Protein AF-A0A1G8PS18-F1 (afdb_monomer)

Sequence (98 aa):
MTESGANTNLVKKRLHAVSAGLAVLENAWEQKPHSYTPEDLAEASKVLQGLIPSVENSYAKSKAGSPQRTLLERRLVALHQAVQAIEDSSATQAADSD

Solvent-accessible surface area (backbone atoms only — not comparable to full-atom values): 5638 Å² total; per-residue (Å²): 135,81,83,79,77,73,85,53,63,67,59,54,52,52,49,50,20,51,53,50,29,49,40,42,47,43,23,74,76,68,69,42,87,69,89,76,48,74,66,55,46,54,53,19,38,55,52,51,59,68,45,47,65,60,48,49,56,52,36,73,73,37,57,86,94,34,72,66,30,56,52,40,51,52,49,49,53,51,49,53,51,26,39,50,44,45,53,52,57,56,58,55,62,67,66,78,75,118

Radius of gyration: 16.33 Å; Cα contacts (8 Å, |Δi|>4): 73; chains: 1; bounding box: 58×33×37 Å

pLDDT: mean 89.97, std 15.36, range [36.0, 98.31]

Organism: NCBI:txid1174501

Nearest PDB structures (foldseek):
  8qup-assembly1_A  TM=5.896E-01  e=1.227E+00  synthetic construct
  5wd9-assembly1_A  TM=4.933E-01  e=4.355E-01  Legionella pneumophila subsp. pneumophila ATCC 43290
  1o3x-assembly1_A  TM=5.815E-01  e=1.162E+00  Homo sapiens
  1yd8-assembly2_G  TM=6.595E-01  e=6.292E+00  Homo sapiens
  1yo7-assembly2_B  TM=3.495E-01  e=4.297E+00  Escherichia coli

Structure (mmCIF, N/CA/C/O backbone):
data_AF-A0A1G8PS18-F1
#
_entry.id   AF-A0A1G8PS18-F1
#
loop_
_atom_site.group_PDB
_atom_site.id
_atom_site.type_symbol
_atom_site.label_atom_id
_atom_site.label_alt_id
_atom_site.label_comp_id
_atom_site.label_asym_id
_atom_site.label_entity_id
_atom_site.label_seq_id
_atom_site.pdbx_PDB_ins_code
_atom_site.Cartn_x
_atom_site.Cartn_y
_atom_site.Cartn_z
_atom_site.occupancy
_atom_site.B_iso_or_equiv
_atom_site.auth_seq_id
_atom_site.auth_comp_id
_atom_site.auth_asym_id
_atom_site.auth_atom_id
_atom_site.pdbx_PDB_model_num
ATOM 1 N N . MET A 1 1 ? 28.647 19.034 18.635 1.00 36.00 1 MET A N 1
ATOM 2 C CA . MET A 1 1 ? 27.921 18.105 17.745 1.00 36.00 1 MET A CA 1
ATOM 3 C C . MET A 1 1 ? 26.442 18.328 17.980 1.00 36.00 1 MET A C 1
ATOM 5 O O . MET A 1 1 ? 25.973 18.027 19.064 1.00 36.00 1 MET A O 1
ATOM 9 N N . THR A 1 2 ? 25.739 18.956 17.043 1.00 46.56 2 THR A N 1
ATOM 10 C CA . THR A 1 2 ? 24.280 19.083 17.096 1.00 46.56 2 THR A CA 1
ATOM 11 C C . THR A 1 2 ? 23.689 17.854 16.419 1.00 46.56 2 THR A C 1
ATOM 13 O O . THR A 1 2 ? 23.959 17.597 15.247 1.00 46.56 2 THR A O 1
ATOM 16 N N . GLU A 1 3 ? 22.940 17.050 17.170 1.00 54.78 3 GLU A N 1
ATOM 17 C CA . GLU A 1 3 ? 22.158 15.949 16.615 1.00 54.78 3 GLU A CA 1
ATOM 18 C C . GLU A 1 3 ? 21.153 16.534 15.621 1.00 54.78 3 GLU A C 1
ATOM 20 O O . GLU A 1 3 ? 20.179 17.186 15.995 1.00 54.78 3 GLU A O 1
ATOM 25 N N . SER A 1 4 ? 21.410 16.356 14.327 1.00 57.66 4 SER A N 1
ATOM 26 C CA . SER A 1 4 ? 20.425 16.670 13.300 1.00 57.66 4 SER A CA 1
ATOM 27 C C . SER A 1 4 ? 19.345 15.593 13.385 1.00 57.66 4 SER A C 1
ATOM 29 O O . SER A 1 4 ? 19.461 14.529 12.781 1.00 57.66 4 SER A O 1
ATOM 31 N N . GLY A 1 5 ? 18.336 15.816 14.229 1.00 60.03 5 GLY A N 1
ATOM 32 C CA . GLY A 1 5 ? 17.174 14.942 14.338 1.00 60.03 5 GLY A CA 1
ATOM 33 C C . GLY A 1 5 ? 16.435 14.925 13.004 1.00 60.03 5 GLY A C 1
ATOM 34 O O . GLY A 1 5 ? 15.633 15.813 12.724 1.00 60.03 5 GLY A O 1
ATOM 35 N N . ALA A 1 6 ? 16.743 13.951 12.145 1.00 66.75 6 ALA A N 1
ATOM 36 C CA . ALA A 1 6 ? 16.108 13.825 10.842 1.00 66.75 6 ALA A CA 1
ATOM 37 C C . ALA A 1 6 ? 14.581 13.744 11.016 1.00 66.75 6 ALA A C 1
ATOM 39 O O . ALA A 1 6 ? 14.072 12.950 11.810 1.00 66.75 6 ALA A O 1
ATOM 40 N N . ASN A 1 7 ? 13.837 14.566 10.275 1.00 81.81 7 ASN A N 1
ATOM 41 C CA . ASN A 1 7 ? 12.378 14.568 10.321 1.00 81.81 7 ASN A CA 1
ATOM 42 C C . ASN A 1 7 ? 11.836 13.241 9.755 1.00 81.81 7 ASN A C 1
ATOM 44 O O . ASN A 1 7 ? 11.754 13.047 8.543 1.00 81.81 7 ASN A O 1
ATOM 48 N N . THR A 1 8 ? 11.466 12.318 10.645 1.00 90.44 8 THR A N 1
ATOM 49 C CA . THR A 1 8 ? 10.946 10.984 10.295 1.00 90.44 8 THR A CA 1
ATOM 50 C C . THR A 1 8 ? 9.432 10.955 10.083 1.00 90.44 8 THR A C 1
ATOM 52 O O . THR A 1 8 ? 8.879 9.889 9.808 1.00 90.44 8 THR A O 1
ATOM 55 N N . ASN A 1 9 ? 8.739 12.097 10.171 1.00 91.56 9 ASN A N 1
ATOM 56 C CA . ASN A 1 9 ? 7.274 12.141 10.131 1.00 91.56 9 ASN A CA 1
ATOM 57 C C . ASN A 1 9 ? 6.710 11.550 8.837 1.00 91.56 9 ASN A C 1
ATOM 59 O O . ASN A 1 9 ? 5.742 10.796 8.881 1.00 91.56 9 ASN A O 1
ATOM 63 N N . LEU A 1 10 ? 7.347 11.816 7.692 1.00 90.75 10 LEU A N 1
ATOM 64 C CA . LEU A 1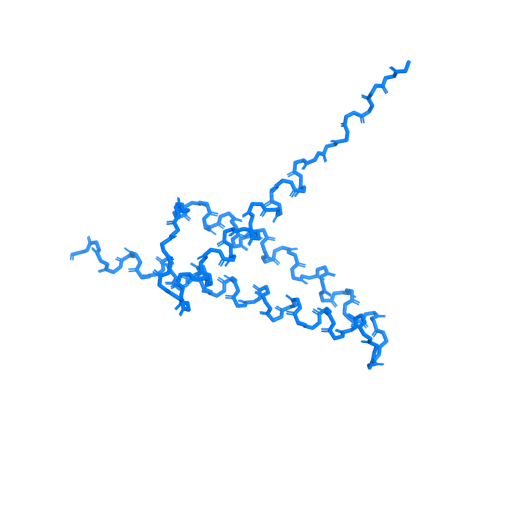 10 ? 6.914 11.248 6.414 1.00 90.75 10 LEU A CA 1
ATOM 65 C C . LEU A 1 10 ? 7.020 9.716 6.396 1.00 90.75 10 LEU A C 1
ATOM 67 O O . LEU A 1 10 ? 6.127 9.040 5.890 1.00 90.75 10 LEU A O 1
ATOM 71 N N . VAL A 1 11 ? 8.099 9.165 6.959 1.00 93.81 11 VAL A N 1
ATOM 72 C CA . VAL A 1 11 ? 8.301 7.712 7.041 1.00 93.81 11 VAL A CA 1
ATOM 73 C C . VAL A 1 11 ? 7.261 7.089 7.967 1.00 93.81 11 VAL A C 1
ATOM 75 O O . VAL A 1 11 ? 6.649 6.095 7.592 1.00 93.81 11 VAL A O 1
ATOM 78 N N . LYS A 1 12 ? 6.994 7.708 9.125 1.00 95.31 12 LYS A N 1
ATOM 79 C CA . LYS A 1 12 ? 5.959 7.254 10.067 1.00 95.31 12 LYS A CA 1
ATOM 80 C C . LYS A 1 12 ? 4.567 7.246 9.429 1.00 95.31 12 LYS A C 1
ATOM 82 O O . LYS A 1 12 ? 3.869 6.245 9.542 1.00 95.31 12 LYS A O 1
ATOM 87 N N . LYS A 1 13 ? 4.200 8.306 8.698 1.00 94.88 13 LYS A N 1
ATOM 88 C CA . LYS A 1 13 ? 2.920 8.380 7.970 1.00 94.88 13 LYS A CA 1
ATOM 89 C C . LYS A 1 13 ? 2.783 7.279 6.921 1.00 94.88 13 LYS A C 1
ATOM 91 O O . LYS A 1 13 ? 1.759 6.612 6.854 1.00 94.88 13 LYS A O 1
ATOM 96 N N . ARG A 1 14 ? 3.831 7.054 6.122 1.00 96.12 14 ARG A N 1
ATOM 97 C CA . ARG A 1 14 ? 3.833 5.998 5.097 1.00 96.12 14 ARG A CA 1
ATOM 98 C C . ARG A 1 14 ? 3.777 4.602 5.705 1.00 96.12 14 ARG A C 1
ATOM 100 O O . ARG A 1 14 ? 3.068 3.757 5.176 1.00 96.12 14 ARG A O 1
ATOM 107 N N . LEU A 1 15 ? 4.495 4.368 6.804 1.00 97.00 15 LEU A N 1
ATOM 108 C CA . LEU A 1 15 ? 4.437 3.102 7.530 1.00 97.00 15 LEU A CA 1
ATOM 109 C C . LEU A 1 15 ? 3.021 2.839 8.043 1.00 97.00 15 LEU A C 1
ATOM 111 O O . LEU A 1 15 ? 2.485 1.771 7.786 1.00 97.00 15 LEU A O 1
ATOM 115 N N . HIS A 1 16 ? 2.407 3.825 8.700 1.00 97.31 16 HIS A N 1
ATOM 116 C CA . HIS A 1 16 ? 1.040 3.702 9.198 1.00 97.31 16 HIS A CA 1
ATOM 117 C C . HIS A 1 16 ? 0.050 3.373 8.071 1.00 97.31 16 HIS A C 1
ATOM 119 O O . HIS A 1 16 ? -0.710 2.418 8.193 1.00 97.31 16 HIS A O 1
ATOM 125 N N . ALA A 1 17 ? 0.124 4.093 6.948 1.00 97.94 17 ALA A N 1
ATOM 126 C CA . ALA A 1 17 ? -0.743 3.862 5.796 1.00 97.94 17 ALA A CA 1
ATOM 127 C C . ALA A 1 17 ? -0.580 2.458 5.186 1.00 97.94 17 ALA A C 1
ATOM 129 O O . ALA A 1 17 ? -1.567 1.807 4.854 1.00 97.94 17 ALA A O 1
ATOM 130 N N . VAL A 1 18 ? 0.659 1.966 5.066 1.00 97.31 18 VAL A N 1
ATOM 131 C CA . VAL A 1 18 ? 0.929 0.608 4.565 1.00 97.31 18 VAL A CA 1
ATOM 132 C C . VAL A 1 18 ? 0.432 -0.456 5.544 1.00 97.31 18 VAL A C 1
ATOM 134 O O . VAL A 1 18 ? -0.146 -1.445 5.102 1.00 97.31 18 VAL A O 1
ATOM 137 N N . SER A 1 19 ? 0.606 -0.257 6.854 1.00 98.00 19 SER A N 1
ATOM 138 C CA . SER A 1 19 ? 0.080 -1.178 7.870 1.00 98.00 19 SER A CA 1
ATOM 139 C C . SER A 1 19 ? -1.449 -1.239 7.860 1.00 98.00 19 SER A C 1
ATOM 141 O O . SER A 1 19 ? -2.006 -2.329 7.943 1.00 98.00 19 SER A O 1
ATOM 143 N N . ALA A 1 20 ? -2.119 -0.093 7.703 1.00 97.69 20 ALA A N 1
ATOM 144 C CA . ALA A 1 20 ? -3.573 -0.030 7.577 1.00 97.69 20 ALA A CA 1
ATOM 145 C C . ALA A 1 20 ? -4.066 -0.762 6.323 1.00 97.69 20 ALA A C 1
ATOM 147 O O . ALA A 1 20 ? -4.921 -1.638 6.424 1.00 97.69 20 ALA A O 1
ATOM 148 N N . GLY A 1 21 ? -3.470 -0.482 5.159 1.00 97.38 21 GLY A N 1
ATOM 149 C CA . GLY A 1 21 ? -3.819 -1.172 3.914 1.00 97.38 21 GLY A CA 1
ATOM 150 C C . GLY A 1 21 ? -3.601 -2.684 3.982 1.00 97.38 21 GLY A C 1
ATOM 151 O O . GLY A 1 21 ? -4.442 -3.442 3.508 1.00 97.38 21 GLY A O 1
ATOM 152 N N . LEU A 1 22 ? -2.518 -3.139 4.622 1.00 97.62 22 LEU A N 1
ATOM 153 C CA . LEU A 1 22 ? -2.295 -4.567 4.856 1.00 97.62 22 LEU A CA 1
ATOM 154 C C . LEU A 1 22 ? -3.387 -5.171 5.746 1.00 97.62 22 LEU A C 1
ATOM 156 O O . LEU A 1 22 ? -3.933 -6.210 5.400 1.00 97.62 22 LEU A O 1
ATOM 160 N N . ALA A 1 23 ? -3.726 -4.522 6.861 1.00 97.56 23 ALA A N 1
ATOM 161 C CA . ALA A 1 23 ? -4.737 -5.029 7.785 1.00 97.56 23 ALA A CA 1
ATOM 162 C C . ALA A 1 23 ? -6.128 -5.129 7.137 1.00 97.56 23 ALA A C 1
ATOM 164 O O . ALA A 1 23 ? -6.861 -6.077 7.409 1.00 97.56 23 ALA A O 1
ATOM 165 N N . VAL A 1 24 ? -6.478 -4.190 6.253 1.00 97.00 24 VAL A N 1
ATOM 166 C CA . VAL A 1 24 ? -7.725 -4.254 5.476 1.00 97.00 24 VAL A CA 1
ATOM 167 C C . VAL A 1 24 ? -7.699 -5.403 4.466 1.00 97.00 24 VAL A C 1
ATOM 169 O O . VAL A 1 24 ? -8.682 -6.127 4.344 1.00 97.00 24 VAL A O 1
ATOM 172 N N . LEU A 1 25 ? -6.577 -5.635 3.779 1.00 96.69 25 LEU A N 1
ATOM 173 C CA . LEU A 1 25 ? -6.442 -6.786 2.877 1.00 96.69 25 LEU A CA 1
ATOM 174 C C . LEU A 1 25 ? -6.530 -8.123 3.629 1.00 96.69 25 LEU A C 1
ATOM 176 O O . LEU A 1 25 ? -7.230 -9.029 3.183 1.00 96.69 25 LEU A O 1
ATOM 180 N N . GLU A 1 26 ? -5.872 -8.240 4.785 1.00 97.12 26 GLU A N 1
ATOM 181 C CA . GLU A 1 26 ? -5.983 -9.413 5.663 1.00 97.12 26 GLU A CA 1
ATOM 182 C C . GLU A 1 26 ? -7.423 -9.606 6.164 1.00 97.12 26 GLU A C 1
ATOM 184 O O . GLU A 1 26 ? -7.904 -10.735 6.248 1.00 97.12 26 GLU A O 1
ATOM 189 N N . ASN A 1 27 ? -8.147 -8.523 6.452 1.00 95.88 27 ASN A N 1
ATOM 190 C CA . ASN A 1 27 ? -9.566 -8.602 6.782 1.00 95.88 27 ASN A CA 1
ATOM 191 C C . ASN A 1 27 ? -10.400 -9.113 5.602 1.00 95.88 27 ASN A C 1
ATOM 193 O O . ASN A 1 27 ? -11.172 -10.054 5.763 1.00 95.88 27 ASN A O 1
ATOM 197 N N . ALA A 1 28 ? -10.203 -8.559 4.407 1.00 93.69 28 ALA A N 1
ATOM 198 C CA . ALA A 1 28 ? -10.951 -8.957 3.221 1.00 93.69 28 ALA A CA 1
ATOM 199 C C . ALA A 1 28 ? -10.707 -10.429 2.836 1.00 93.69 28 ALA A C 1
ATOM 201 O O . ALA A 1 28 ? -11.646 -11.136 2.470 1.00 93.69 28 ALA A O 1
ATOM 202 N N . TRP A 1 29 ? -9.462 -10.908 2.927 1.00 94.62 29 TRP A N 1
ATOM 203 C CA . TRP A 1 29 ? -9.092 -12.263 2.501 1.00 94.62 29 TRP A CA 1
ATOM 204 C C . TRP A 1 29 ? -9.260 -13.323 3.584 1.00 94.62 29 TRP A C 1
ATOM 206 O O . TRP A 1 29 ? -9.652 -14.448 3.280 1.00 94.62 29 TRP A O 1
ATOM 216 N N . GLU A 1 30 ? -8.959 -12.983 4.834 1.00 96.31 30 GLU A N 1
ATOM 217 C CA . GLU A 1 30 ? -8.871 -13.947 5.935 1.00 96.31 30 GLU A CA 1
ATOM 218 C C . GLU A 1 30 ? -9.892 -13.670 7.045 1.00 96.31 30 GLU A C 1
ATOM 220 O O . GLU A 1 30 ? -9.906 -14.379 8.049 1.00 96.31 30 GLU A O 1
ATOM 225 N N . GLN A 1 31 ? -10.750 -12.651 6.892 1.00 94.19 31 GLN A N 1
ATOM 226 C CA . GLN A 1 31 ? -11.712 -12.206 7.915 1.00 94.19 31 GLN A CA 1
ATOM 227 C C . GLN A 1 31 ? -11.039 -11.832 9.245 1.00 94.19 31 GLN A C 1
ATOM 229 O O . GLN A 1 31 ? -11.659 -11.831 10.310 1.00 94.19 31 GLN A O 1
ATOM 234 N N . LYS A 1 32 ? -9.746 -11.491 9.199 1.00 96.00 32 LYS A N 1
ATOM 235 C CA . LYS A 1 32 ? -8.986 -11.064 10.370 1.00 96.00 32 LYS A CA 1
ATOM 236 C C . LYS A 1 32 ? -9.444 -9.665 10.794 1.00 96.00 32 LYS A C 1
ATOM 238 O O . LYS A 1 32 ? -9.405 -8.751 9.974 1.00 96.00 32 LYS A O 1
ATOM 243 N N . PRO A 1 33 ? -9.877 -9.444 12.044 1.00 93.75 33 PRO A N 1
ATOM 244 C CA . PRO A 1 33 ? -10.314 -8.121 12.477 1.00 93.75 33 PRO A CA 1
ATOM 245 C C . PRO A 1 33 ? -9.138 -7.135 12.511 1.00 93.75 33 PRO A C 1
A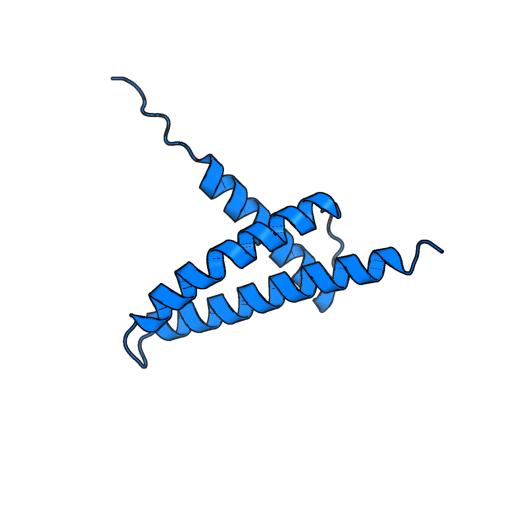TOM 247 O O . PRO A 1 33 ? -8.007 -7.509 12.833 1.00 93.75 33 PRO A O 1
ATOM 250 N N . HIS A 1 34 ? -9.417 -5.861 12.239 1.00 95.00 34 HIS A N 1
ATOM 251 C CA . HIS A 1 34 ? -8.461 -4.765 12.381 1.00 95.00 34 HIS A CA 1
ATOM 252 C C . HIS A 1 34 ? -9.035 -3.648 13.256 1.00 95.00 34 HIS A C 1
ATOM 254 O O . HIS A 1 34 ? -10.246 -3.488 13.365 1.00 95.00 34 HIS A O 1
ATOM 260 N N . SER A 1 35 ? -8.164 -2.840 13.858 1.00 94.06 35 SER A N 1
ATOM 261 C CA . SER A 1 35 ? -8.554 -1.784 14.805 1.00 94.06 35 SER A CA 1
ATOM 262 C C . SER A 1 35 ? -8.527 -0.366 14.223 1.00 94.06 35 SER A C 1
ATOM 264 O O . SER A 1 35 ? -8.629 0.594 14.980 1.00 94.06 35 SER A O 1
ATOM 266 N N . TYR A 1 36 ? -8.309 -0.217 12.916 1.00 95.94 36 TYR A N 1
ATOM 267 C CA . TYR A 1 36 ? -8.246 1.094 12.266 1.00 95.94 36 TYR A CA 1
ATOM 268 C C . TYR A 1 36 ? -9.626 1.745 12.181 1.00 95.94 36 TYR A C 1
ATOM 270 O O . TYR A 1 36 ? -10.600 1.088 11.810 1.00 95.94 36 TYR A O 1
ATOM 278 N N . THR A 1 37 ? -9.685 3.033 12.516 1.00 94.81 37 THR A N 1
ATOM 279 C CA . THR A 1 37 ? -10.903 3.847 12.412 1.00 94.81 37 THR A CA 1
ATOM 280 C C . THR A 1 37 ? -11.181 4.249 10.959 1.00 94.81 37 THR A C 1
ATOM 282 O O . THR A 1 37 ? -10.253 4.251 10.142 1.00 94.81 37 THR A O 1
ATOM 285 N N . PRO A 1 38 ? -12.421 4.632 10.601 1.00 94.00 38 PRO A N 1
ATOM 286 C CA . PRO A 1 38 ? -12.715 5.184 9.278 1.00 94.00 38 PRO A CA 1
ATOM 287 C C . PRO A 1 38 ? -11.812 6.371 8.902 1.00 94.00 38 PRO A C 1
ATOM 289 O O . PRO A 1 38 ? -11.388 6.490 7.752 1.00 94.00 38 PRO A O 1
ATOM 292 N N . GLU A 1 39 ? -11.458 7.220 9.868 1.00 94.38 39 GLU A N 1
ATOM 293 C CA . GLU A 1 39 ? -10.553 8.353 9.676 1.00 94.38 39 GLU A CA 1
ATOM 294 C C . GLU A 1 39 ? -9.121 7.901 9.362 1.00 94.38 39 GLU A C 1
ATOM 296 O O . GLU A 1 39 ? -8.510 8.419 8.421 1.00 94.38 39 GLU A O 1
ATOM 301 N N . ASP A 1 40 ? -8.602 6.911 10.101 1.00 95.25 40 ASP A N 1
ATOM 302 C CA . ASP A 1 40 ? -7.278 6.327 9.844 1.00 95.25 40 ASP A CA 1
ATOM 303 C C . ASP A 1 40 ? -7.220 5.718 8.440 1.00 95.25 40 ASP A C 1
ATOM 305 O O . ASP A 1 40 ? -6.252 5.913 7.703 1.00 95.25 40 ASP A O 1
ATOM 309 N N . LEU A 1 41 ? -8.279 5.003 8.051 1.00 96.81 41 LEU A N 1
ATOM 310 C CA . LEU A 1 41 ? -8.409 4.390 6.734 1.00 96.81 41 LEU A CA 1
ATOM 311 C C . LEU A 1 41 ? -8.453 5.449 5.622 1.00 96.81 41 LEU A C 1
ATOM 313 O O . LEU A 1 41 ? -7.758 5.317 4.611 1.00 96.81 41 LEU A O 1
ATOM 317 N N . ALA A 1 42 ? -9.181 6.547 5.825 1.00 96.19 42 ALA A N 1
ATOM 318 C CA . ALA A 1 42 ? -9.223 7.654 4.876 1.00 96.19 42 ALA A CA 1
ATOM 319 C C . ALA A 1 42 ? -7.865 8.375 4.735 1.00 96.19 42 ALA A C 1
ATOM 321 O O . ALA A 1 42 ? -7.475 8.736 3.619 1.00 96.19 42 ALA A O 1
ATOM 322 N N . GLU A 1 43 ? -7.116 8.589 5.828 1.00 96.44 43 GLU A N 1
ATOM 323 C CA . GLU A 1 43 ? -5.747 9.128 5.743 1.00 96.44 43 GLU A CA 1
ATOM 324 C C . GLU A 1 43 ? -4.807 8.129 5.053 1.00 96.44 43 GLU A C 1
ATOM 326 O O . GLU A 1 43 ? -4.027 8.524 4.178 1.00 96.44 43 GLU A O 1
ATOM 331 N N . ALA A 1 44 ? -4.908 6.840 5.386 1.00 97.38 44 ALA A N 1
ATOM 332 C CA . ALA A 1 44 ? -4.110 5.786 4.776 1.00 97.38 44 ALA A CA 1
ATOM 333 C C . ALA A 1 44 ? -4.319 5.727 3.258 1.00 97.38 44 ALA A C 1
ATOM 335 O O . ALA A 1 44 ? -3.331 5.769 2.521 1.00 97.38 44 ALA A O 1
ATOM 336 N N . SER A 1 45 ? -5.571 5.723 2.783 1.00 97.56 45 SER A N 1
ATOM 337 C CA . SER A 1 45 ? -5.887 5.721 1.348 1.00 97.56 45 SER A CA 1
ATOM 338 C C . SER A 1 45 ? -5.228 6.903 0.626 1.00 97.56 45 SER A C 1
ATOM 340 O O . SER A 1 45 ? -4.477 6.702 -0.331 1.00 97.56 45 SER A O 1
ATOM 342 N N . LYS A 1 46 ? -5.361 8.131 1.153 1.0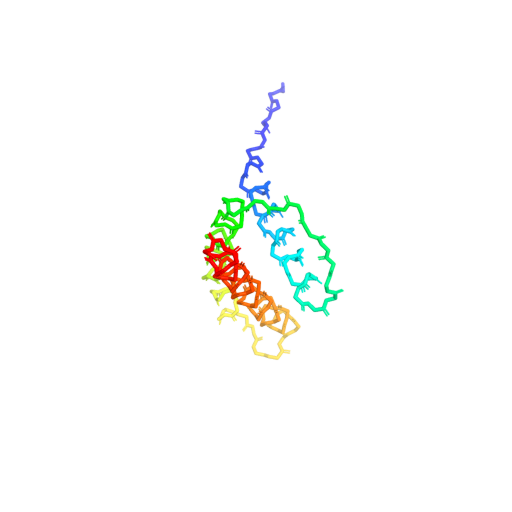0 97.69 46 LYS A N 1
ATOM 343 C CA . LYS A 1 46 ? -4.720 9.331 0.577 1.00 97.69 46 LYS A CA 1
ATOM 344 C C . LYS A 1 46 ? -3.198 9.202 0.493 1.00 97.69 46 LYS A C 1
ATOM 346 O O . LYS A 1 46 ? -2.587 9.583 -0.507 1.00 97.69 46 LYS A O 1
ATOM 351 N N . VAL A 1 47 ? -2.564 8.678 1.543 1.00 97.88 47 VAL A N 1
ATOM 352 C CA . VAL A 1 47 ? -1.109 8.485 1.569 1.00 97.88 47 VAL A CA 1
ATOM 353 C C . VAL A 1 47 ? -0.677 7.422 0.558 1.00 97.88 47 VAL A C 1
ATOM 355 O O . VAL A 1 47 ? 0.302 7.648 -0.155 1.00 97.88 47 VAL A O 1
ATOM 358 N N . LEU A 1 48 ? -1.388 6.293 0.466 1.00 98.19 48 LEU A N 1
ATOM 359 C CA . LEU A 1 48 ? -1.095 5.221 -0.490 1.00 98.19 48 LEU A CA 1
ATOM 360 C C . LEU A 1 48 ? -1.284 5.689 -1.937 1.00 98.19 48 LEU A C 1
ATOM 362 O O . LEU A 1 48 ? -0.386 5.483 -2.755 1.00 98.19 48 LEU A O 1
ATOM 366 N N . GLN A 1 49 ? -2.376 6.399 -2.235 1.00 98.06 49 GLN A N 1
ATOM 367 C CA . GLN A 1 49 ? -2.607 7.027 -3.539 1.00 98.06 49 GLN A CA 1
ATOM 368 C C . GLN A 1 49 ? -1.462 7.980 -3.910 1.00 98.06 49 GLN A C 1
ATOM 370 O O . GLN A 1 49 ? -0.939 7.933 -5.022 1.00 98.06 49 GLN A O 1
ATOM 375 N N . GLY A 1 50 ? -0.977 8.776 -2.952 1.00 97.00 50 GLY A N 1
ATOM 376 C CA . GLY A 1 50 ? 0.176 9.659 -3.151 1.00 97.00 50 GLY A CA 1
ATOM 377 C C . GLY A 1 50 ? 1.506 8.939 -3.435 1.00 97.00 50 GLY A C 1
ATOM 378 O O . GLY A 1 50 ? 2.441 9.564 -3.940 1.00 97.00 50 GLY A O 1
ATOM 379 N N . LEU A 1 51 ? 1.628 7.640 -3.132 1.00 96.62 51 LEU A N 1
ATOM 380 C CA . LEU A 1 51 ? 2.816 6.843 -3.464 1.00 96.62 51 LEU A CA 1
ATOM 381 C C . LEU A 1 51 ? 2.802 6.335 -4.908 1.00 96.62 51 LEU A C 1
ATOM 383 O O . LEU A 1 51 ? 3.880 6.189 -5.491 1.00 96.62 51 LEU A O 1
ATOM 387 N N . ILE A 1 52 ? 1.621 6.082 -5.479 1.00 98.00 52 ILE A N 1
ATOM 388 C CA . ILE A 1 52 ? 1.458 5.446 -6.794 1.00 98.00 52 ILE A CA 1
ATOM 389 C C . ILE A 1 52 ? 2.256 6.182 -7.887 1.00 98.00 52 ILE A C 1
ATOM 391 O O . ILE A 1 52 ? 3.129 5.537 -8.475 1.00 98.00 52 ILE A O 1
ATOM 395 N N . PRO A 1 53 ? 2.136 7.516 -8.078 1.00 98.12 53 PRO A N 1
ATOM 396 C CA . PRO A 1 53 ? 2.861 8.213 -9.147 1.00 98.12 53 PRO A CA 1
ATOM 397 C C . PRO A 1 53 ? 4.387 8.091 -9.038 1.00 98.12 53 PRO A C 1
ATOM 399 O O . PRO A 1 53 ? 5.112 8.050 -10.034 1.00 98.12 53 PRO A O 1
ATOM 402 N N . SER A 1 54 ? 4.914 8.015 -7.812 1.00 96.44 54 SER A N 1
ATOM 403 C CA . SER A 1 54 ? 6.352 7.847 -7.581 1.00 96.44 54 SER A CA 1
ATOM 404 C C . SER A 1 54 ? 6.833 6.452 -7.992 1.00 96.44 54 SER A C 1
ATOM 406 O O . SER A 1 54 ? 7.910 6.308 -8.588 1.00 96.44 54 SER A O 1
ATOM 408 N N . VAL A 1 55 ? 6.028 5.426 -7.709 1.00 97.62 55 VAL A N 1
ATOM 409 C CA . VAL A 1 55 ? 6.310 4.044 -8.105 1.00 97.62 55 VAL A CA 1
ATOM 410 C C . VAL A 1 55 ? 6.152 3.880 -9.618 1.00 97.62 55 VAL A C 1
ATOM 412 O O . VAL A 1 55 ? 7.033 3.288 -10.238 1.00 97.62 55 VAL A O 1
ATOM 415 N N . GLU A 1 56 ? 5.124 4.471 -10.231 1.00 98.31 56 GLU A N 1
ATOM 416 C CA . GLU A 1 56 ? 4.917 4.484 -11.687 1.00 98.31 56 GLU A CA 1
ATOM 417 C C . GLU A 1 56 ? 6.087 5.138 -12.425 1.00 98.31 56 GLU A C 1
ATOM 419 O O . GLU A 1 56 ? 6.638 4.562 -13.361 1.00 98.31 56 GLU A O 1
ATOM 424 N N . ASN A 1 57 ? 6.543 6.305 -11.963 1.00 98.06 57 ASN A N 1
ATOM 425 C CA . ASN A 1 57 ? 7.706 6.984 -12.534 1.00 98.06 57 ASN A CA 1
ATOM 426 C C . ASN A 1 57 ? 8.977 6.124 -12.433 1.00 98.06 57 ASN A C 1
ATOM 428 O O . ASN A 1 57 ? 9.794 6.087 -13.355 1.00 98.06 57 ASN A O 1
ATOM 432 N N . SER A 1 58 ? 9.146 5.407 -11.319 1.00 97.50 58 SER A N 1
ATOM 433 C CA . SER A 1 58 ? 10.264 4.474 -11.136 1.00 97.50 58 SER A CA 1
ATOM 434 C C . SER A 1 58 ? 10.141 3.260 -12.063 1.00 97.50 58 SER A C 1
ATOM 436 O O . SER A 1 58 ? 11.133 2.816 -12.638 1.00 97.50 58 SER A O 1
ATOM 438 N N . TYR A 1 59 ? 8.923 2.744 -12.247 1.00 97.94 59 TYR A N 1
ATOM 439 C CA . TYR A 1 59 ? 8.619 1.635 -13.150 1.00 97.94 59 TYR A CA 1
ATOM 440 C C . TYR A 1 59 ? 8.892 2.012 -14.608 1.00 97.94 59 TYR A C 1
ATOM 442 O O . TYR A 1 59 ? 9.590 1.275 -15.306 1.00 97.94 59 TYR A O 1
ATOM 450 N N . ALA A 1 60 ? 8.430 3.183 -15.052 1.00 97.31 60 ALA A N 1
ATOM 451 C CA . ALA A 1 60 ? 8.627 3.690 -16.409 1.00 97.31 60 ALA A CA 1
ATOM 452 C C . ALA A 1 60 ? 10.114 3.800 -16.782 1.00 97.31 60 ALA A C 1
ATOM 454 O O . ALA A 1 60 ? 10.498 3.496 -17.908 1.00 97.31 60 ALA A O 1
ATOM 455 N N . LYS A 1 61 ? 10.961 4.167 -15.814 1.00 97.12 61 LYS A N 1
ATOM 456 C CA . LYS A 1 61 ? 12.419 4.278 -15.980 1.00 97.12 61 LYS A CA 1
ATOM 457 C C . LYS A 1 61 ? 13.162 2.945 -15.854 1.00 97.12 61 LYS A C 1
ATOM 459 O O . LYS A 1 61 ? 14.350 2.878 -16.161 1.00 97.12 61 LYS A O 1
ATOM 464 N N . SER A 1 62 ? 12.501 1.889 -15.381 1.00 97.12 62 SER A N 1
ATOM 465 C CA . SER A 1 62 ? 13.133 0.587 -15.156 1.00 97.12 62 SER A CA 1
ATOM 466 C C . SER A 1 62 ? 13.256 -0.229 -16.448 1.00 97.12 62 SER A C 1
ATOM 468 O O . SER A 1 62 ? 12.341 -0.272 -17.277 1.00 97.12 62 SER A O 1
ATOM 470 N N . LYS A 1 63 ? 14.383 -0.935 -16.602 1.00 97.12 63 LYS A N 1
ATOM 471 C CA . LYS A 1 63 ? 14.652 -1.787 -17.769 1.00 97.12 63 LYS A CA 1
ATOM 472 C C . LYS A 1 63 ? 13.618 -2.914 -17.878 1.00 97.12 63 LYS A C 1
ATOM 474 O O . LYS A 1 63 ? 13.353 -3.618 -16.899 1.00 97.12 63 LYS A O 1
ATOM 479 N N . ALA A 1 64 ? 13.083 -3.124 -19.080 1.00 95.56 64 ALA A N 1
ATOM 480 C CA . ALA A 1 64 ? 12.195 -4.243 -19.386 1.00 95.56 64 ALA A CA 1
ATOM 481 C C . ALA A 1 64 ? 12.837 -5.596 -19.023 1.00 95.56 64 ALA A C 1
ATOM 483 O O . ALA A 1 64 ? 14.029 -5.807 -19.252 1.00 95.56 64 ALA A O 1
ATOM 484 N N . GLY A 1 65 ? 12.054 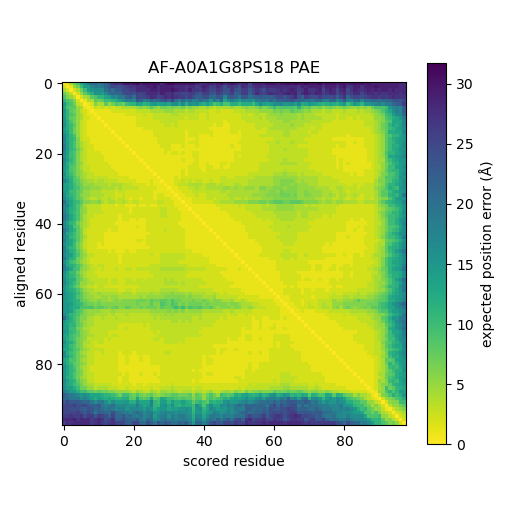-6.489 -18.412 1.00 95.38 65 GLY A N 1
ATOM 485 C CA . GLY A 1 65 ? 12.516 -7.805 -17.955 1.00 95.38 65 GLY A CA 1
ATOM 486 C C . GLY A 1 65 ? 13.472 -7.788 -16.754 1.00 95.38 65 GLY A C 1
ATOM 487 O O . GLY A 1 65 ? 13.952 -8.843 -16.352 1.00 95.38 65 GLY A O 1
ATOM 488 N N . SER A 1 66 ? 13.776 -6.624 -16.168 1.00 97.25 66 SER A N 1
ATOM 489 C CA . SER A 1 66 ? 14.622 -6.573 -14.973 1.00 97.25 66 SER A CA 1
ATOM 490 C C . SER A 1 66 ? 13.857 -7.013 -13.716 1.00 97.25 66 SER A C 1
ATOM 492 O O . SER A 1 66 ? 12.671 -6.695 -13.583 1.00 97.25 66 SER A O 1
ATOM 494 N N . PRO A 1 67 ? 14.533 -7.642 -12.734 1.00 97.25 67 PRO A N 1
ATOM 495 C CA . PRO A 1 67 ? 13.922 -7.960 -11.442 1.00 97.25 67 PRO A CA 1
ATOM 496 C C . PRO A 1 67 ? 13.313 -6.735 -10.743 1.00 97.25 67 PRO A C 1
ATOM 498 O O . PRO A 1 67 ? 12.250 -6.825 -10.131 1.00 97.25 67 PRO A O 1
ATOM 501 N N . GLN A 1 68 ? 13.950 -5.565 -10.881 1.00 97.50 68 GLN A N 1
ATOM 502 C CA . GLN A 1 68 ? 13.433 -4.306 -10.341 1.00 97.50 68 GLN A CA 1
ATOM 503 C C . GLN A 1 68 ? 12.087 -3.926 -10.967 1.00 97.50 68 GLN A C 1
ATOM 505 O O . GLN A 1 68 ? 11.185 -3.502 -10.247 1.00 97.50 68 GLN A O 1
ATOM 510 N N . ARG A 1 69 ? 11.928 -4.095 -12.287 1.00 97.50 69 ARG A N 1
ATOM 511 C CA . ARG A 1 69 ? 10.664 -3.812 -12.975 1.00 97.50 69 ARG A CA 1
ATOM 512 C C . ARG A 1 69 ? 9.538 -4.702 -12.459 1.00 97.50 69 ARG A C 1
ATOM 514 O O . ARG A 1 69 ? 8.473 -4.188 -12.137 1.00 97.50 69 ARG A O 1
ATOM 521 N N . THR A 1 70 ? 9.797 -6.001 -12.311 1.00 98.19 70 THR A N 1
ATOM 522 C CA . THR A 1 70 ? 8.829 -6.955 -11.745 1.00 98.19 70 THR A CA 1
ATOM 523 C C . THR A 1 70 ? 8.449 -6.600 -10.307 1.00 98.19 70 THR A C 1
ATOM 525 O O . THR A 1 70 ? 7.280 -6.682 -9.937 1.00 98.19 70 THR A O 1
ATOM 528 N N . LEU A 1 71 ? 9.409 -6.174 -9.479 1.00 98.00 71 LEU A N 1
ATOM 529 C CA . LEU A 1 71 ? 9.119 -5.735 -8.111 1.00 98.00 71 LEU A CA 1
ATOM 530 C C . LEU A 1 71 ? 8.227 -4.486 -8.089 1.00 98.00 71 LEU A C 1
ATOM 532 O O . LEU A 1 71 ? 7.284 -4.415 -7.302 1.00 98.00 71 LEU A O 1
ATOM 536 N N . LEU A 1 72 ? 8.520 -3.507 -8.947 1.00 98.19 72 LEU A N 1
ATOM 537 C CA . LEU A 1 72 ? 7.742 -2.272 -9.053 1.00 98.19 72 LEU A CA 1
ATOM 538 C C . LEU A 1 72 ? 6.318 -2.541 -9.557 1.00 98.19 72 LEU A C 1
ATOM 540 O O . LEU A 1 72 ? 5.377 -1.984 -9.004 1.00 98.19 72 LEU A O 1
ATOM 544 N N . GLU A 1 73 ? 6.152 -3.437 -10.530 1.00 98.00 73 GLU A N 1
ATOM 545 C CA . GLU A 1 73 ? 4.842 -3.890 -11.014 1.00 98.00 73 GLU A CA 1
ATOM 546 C C . GLU A 1 73 ? 4.003 -4.507 -9.892 1.00 98.00 73 GLU A C 1
ATOM 548 O O . GLU A 1 73 ? 2.882 -4.073 -9.639 1.00 98.00 73 GLU A O 1
ATOM 553 N N . ARG A 1 74 ? 4.576 -5.457 -9.144 1.00 98.12 74 ARG A N 1
ATOM 554 C CA . ARG A 1 74 ? 3.897 -6.083 -7.998 1.00 98.12 74 ARG A CA 1
ATOM 555 C C . ARG A 1 74 ? 3.541 -5.069 -6.916 1.00 98.12 74 ARG A C 1
ATOM 557 O O . ARG A 1 74 ? 2.470 -5.158 -6.325 1.00 98.12 74 ARG A O 1
ATOM 564 N N . ARG A 1 75 ? 4.415 -4.089 -6.669 1.00 97.38 75 ARG A N 1
ATOM 565 C CA . ARG A 1 75 ? 4.139 -2.999 -5.725 1.00 97.38 75 ARG A CA 1
ATOM 566 C C . ARG A 1 75 ? 2.965 -2.136 -6.188 1.00 97.38 75 ARG A C 1
ATOM 568 O O . ARG A 1 75 ? 2.154 -1.774 -5.346 1.00 97.38 75 ARG A O 1
ATOM 575 N N . LEU A 1 76 ? 2.863 -1.810 -7.478 1.00 98.25 76 LEU A N 1
ATOM 576 C CA . LEU A 1 76 ? 1.723 -1.056 -8.011 1.00 98.25 76 LEU A CA 1
ATOM 577 C C . LEU A 1 76 ? 0.417 -1.829 -7.838 1.00 98.25 76 LEU A C 1
ATOM 579 O O . LEU A 1 76 ? -0.551 -1.265 -7.341 1.00 98.25 76 LEU A O 1
ATOM 583 N N . VAL A 1 77 ? 0.407 -3.123 -8.172 1.00 98.06 77 VAL A N 1
ATOM 584 C CA . VAL A 1 77 ? -0.769 -3.984 -7.965 1.00 98.06 77 VAL A CA 1
ATOM 585 C C . VAL A 1 77 ? -1.186 -3.994 -6.494 1.00 98.06 77 VAL A C 1
ATOM 587 O O . VAL A 1 77 ? -2.348 -3.735 -6.196 1.00 98.06 77 VAL A O 1
ATOM 590 N N . ALA A 1 78 ? -0.241 -4.204 -5.573 1.00 97.12 78 ALA A N 1
ATOM 591 C CA . ALA A 1 78 ? -0.529 -4.214 -4.140 1.00 97.12 78 ALA A CA 1
ATOM 592 C C . ALA A 1 78 ? -1.066 -2.864 -3.632 1.00 97.12 78 ALA A C 1
ATOM 594 O O . ALA A 1 78 ? -1.994 -2.840 -2.830 1.00 97.12 78 ALA A O 1
ATOM 595 N N . LEU A 1 79 ? -0.513 -1.739 -4.105 1.00 97.94 79 LEU A N 1
ATOM 596 C CA . LEU A 1 79 ? -0.996 -0.404 -3.737 1.00 97.94 79 LEU A CA 1
ATOM 597 C C . LEU A 1 79 ? -2.426 -0.163 -4.231 1.00 97.94 79 LEU A C 1
ATOM 599 O O . LEU A 1 79 ? -3.249 0.311 -3.455 1.00 97.94 79 LEU A O 1
ATOM 603 N N . HIS A 1 80 ? -2.734 -0.520 -5.482 1.00 98.25 80 HIS A N 1
ATOM 604 C CA . HIS A 1 80 ? -4.091 -0.394 -6.019 1.00 98.25 80 HIS A CA 1
ATOM 605 C C . HIS A 1 80 ? -5.090 -1.268 -5.259 1.00 98.25 80 HIS A C 1
ATOM 607 O O . HIS A 1 80 ? -6.159 -0.791 -4.894 1.00 98.25 80 HIS A O 1
ATOM 613 N N . GLN A 1 81 ? -4.730 -2.522 -4.969 1.00 97.81 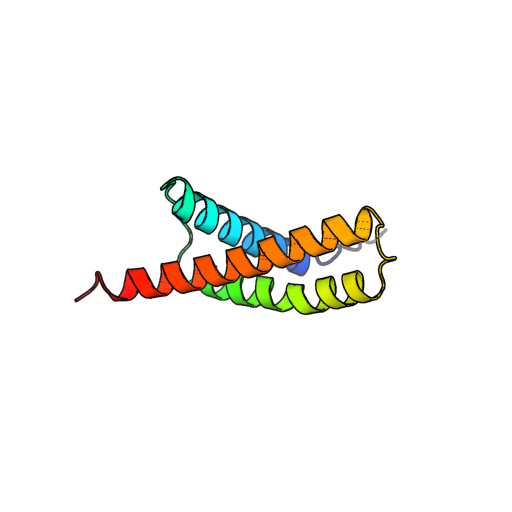81 GLN A N 1
ATOM 614 C CA . GLN A 1 81 ? -5.586 -3.429 -4.203 1.00 97.81 81 GLN A CA 1
ATOM 615 C C . GLN A 1 81 ? -5.838 -2.920 -2.783 1.00 97.81 81 GLN A C 1
ATOM 617 O O . GLN A 1 81 ? -6.970 -2.974 -2.319 1.00 97.81 81 GLN A O 1
ATOM 622 N N . ALA A 1 82 ? -4.811 -2.398 -2.105 1.00 97.62 82 ALA A N 1
ATOM 623 C CA . ALA A 1 82 ? -4.966 -1.837 -0.767 1.00 97.62 82 ALA A CA 1
ATOM 624 C C . ALA A 1 82 ? -5.894 -0.612 -0.759 1.00 97.62 82 ALA A C 1
ATOM 626 O O . ALA A 1 82 ? -6.756 -0.514 0.106 1.00 97.62 82 ALA A O 1
ATOM 627 N N . VAL A 1 83 ? -5.740 0.304 -1.724 1.00 97.94 83 VAL A N 1
ATOM 628 C CA . VAL A 1 83 ? -6.615 1.484 -1.853 1.00 97.94 83 VAL A CA 1
ATOM 629 C C . VAL A 1 83 ? -8.062 1.062 -2.103 1.00 97.94 83 VAL A C 1
ATOM 631 O O . VAL A 1 83 ? -8.943 1.508 -1.375 1.00 97.94 83 VAL A O 1
ATOM 634 N N . GLN A 1 84 ? -8.291 0.158 -3.059 1.00 97.00 84 GLN A N 1
ATOM 635 C CA . GLN A 1 84 ? -9.631 -0.347 -3.362 1.00 97.00 84 GLN A CA 1
ATOM 636 C C . GLN A 1 84 ? -10.271 -1.014 -2.139 1.00 97.00 84 GLN A C 1
ATOM 638 O O . GLN A 1 84 ? -11.401 -0.701 -1.788 1.00 97.00 84 GLN A O 1
ATOM 643 N N . ALA A 1 85 ? -9.532 -1.887 -1.449 1.00 96.19 85 ALA A N 1
ATOM 644 C CA . ALA A 1 85 ? -10.052 -2.592 -0.283 1.00 96.19 85 ALA A CA 1
ATOM 645 C C . ALA A 1 85 ? -10.422 -1.624 0.854 1.0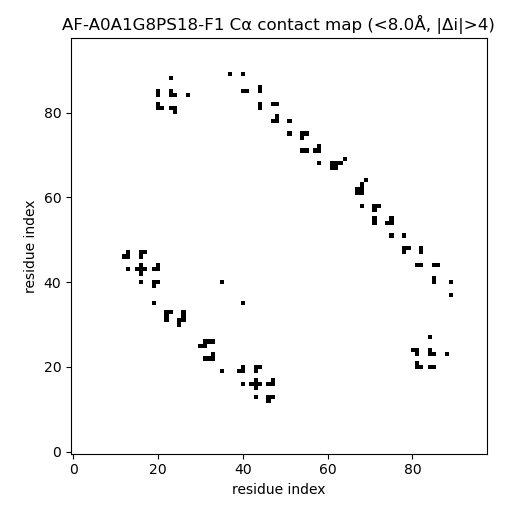0 96.19 85 ALA A C 1
ATOM 647 O O . ALA A 1 85 ? -11.460 -1.790 1.484 1.00 96.19 85 ALA A O 1
ATOM 648 N N . ILE A 1 86 ? -9.612 -0.583 1.086 1.00 96.31 86 ILE A N 1
ATOM 649 C CA . ILE A 1 86 ? -9.927 0.470 2.062 1.00 96.31 86 ILE A CA 1
ATOM 650 C C . ILE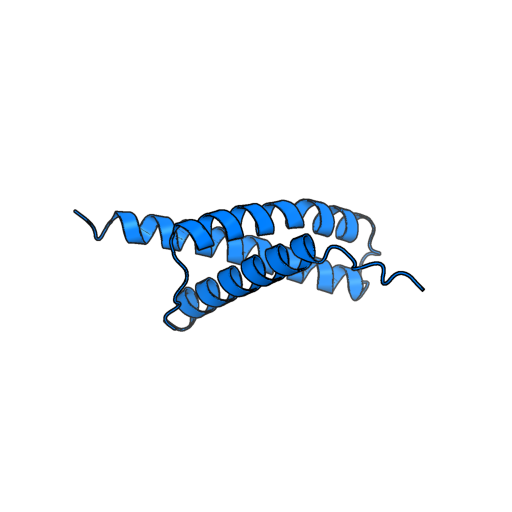 A 1 86 ? -11.240 1.183 1.702 1.00 96.31 86 ILE A C 1
ATOM 652 O O . ILE A 1 86 ? -12.088 1.395 2.572 1.00 96.31 86 ILE A O 1
ATOM 656 N N . GLU 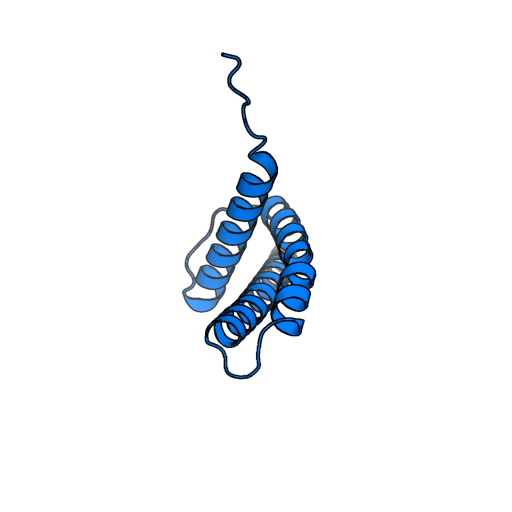A 1 87 ? -11.409 1.560 0.435 1.00 93.88 87 GLU A N 1
ATOM 657 C CA . GLU A 1 87 ? -12.609 2.249 -0.048 1.00 93.88 87 GLU A CA 1
ATOM 658 C C . GLU A 1 87 ? -13.858 1.356 0.079 1.00 93.88 87 GLU A C 1
ATOM 660 O O . GLU A 1 87 ? -14.873 1.800 0.623 1.00 93.88 87 GLU A O 1
ATOM 665 N N . ASP A 1 88 ? -13.762 0.077 -0.284 1.00 92.44 88 ASP A N 1
ATOM 666 C CA . ASP A 1 88 ? -14.861 -0.894 -0.176 1.00 92.44 88 ASP A CA 1
ATOM 667 C C . ASP A 1 88 ? -15.258 -1.172 1.287 1.00 92.44 88 ASP A C 1
ATOM 669 O O . ASP A 1 88 ? -16.447 -1.233 1.628 1.00 92.44 88 ASP A O 1
ATOM 673 N N . SER A 1 89 ? -14.274 -1.285 2.187 1.00 85.75 89 SER A N 1
ATOM 674 C CA . SER A 1 89 ? -14.521 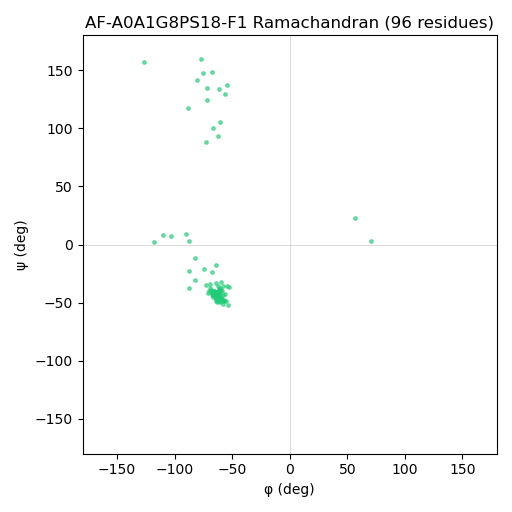-1.445 3.625 1.00 85.75 89 SER A CA 1
ATOM 675 C C . SER A 1 89 ? -15.222 -0.227 4.229 1.00 85.75 89 SER A C 1
ATOM 677 O O . SER A 1 89 ? -16.044 -0.385 5.132 1.00 85.75 89 SER A O 1
ATOM 679 N N . SER A 1 90 ? -14.943 0.981 3.727 1.00 74.00 90 SER A N 1
ATOM 680 C CA . SER A 1 90 ? -15.636 2.196 4.172 1.00 74.00 90 SER A CA 1
ATOM 681 C C . SER A 1 90 ? -17.080 2.285 3.665 1.00 74.00 90 SER A C 1
ATOM 683 O O . SER A 1 90 ? -17.958 2.735 4.400 1.00 74.00 90 SER A O 1
ATOM 685 N N . ALA A 1 91 ? -17.355 1.794 2.452 1.00 68.75 91 ALA A N 1
ATOM 686 C CA . ALA A 1 91 ? -18.706 1.754 1.893 1.00 68.75 91 ALA A CA 1
ATOM 687 C C . ALA A 1 91 ? -19.603 0.737 2.619 1.00 68.75 91 ALA A C 1
ATOM 689 O O . ALA A 1 91 ? -20.793 0.980 2.808 1.00 68.75 91 ALA A O 1
ATOM 690 N N . THR A 1 92 ? -19.023 -0.377 3.075 1.00 61.00 92 THR A N 1
ATOM 691 C CA . THR A 1 92 ? -19.751 -1.437 3.789 1.00 61.00 92 THR A CA 1
ATOM 692 C C . THR A 1 92 ? -20.211 -0.986 5.183 1.00 61.00 92 THR A C 1
ATOM 694 O O . THR A 1 92 ? -21.332 -1.280 5.580 1.00 61.00 92 THR A O 1
ATOM 697 N N . GLN A 1 93 ? -19.412 -0.186 5.903 1.00 56.41 93 GLN A N 1
ATOM 698 C CA . GLN A 1 93 ? -19.793 0.330 7.232 1.00 56.41 93 GLN A CA 1
ATOM 699 C C . GLN A 1 93 ? -20.963 1.331 7.199 1.00 56.41 93 GLN A C 1
ATOM 701 O O . GLN A 1 93 ? -21.672 1.475 8.193 1.00 56.41 93 GLN A O 1
ATOM 706 N N . ALA A 1 94 ? -21.197 2.003 6.068 1.00 56.50 94 ALA A N 1
ATOM 707 C CA . ALA A 1 94 ? -22.317 2.932 5.914 1.00 56.50 94 ALA A CA 1
ATOM 708 C C . ALA A 1 94 ? -23.677 2.226 5.752 1.00 56.50 94 ALA A C 1
ATOM 710 O O . ALA A 1 94 ? -24.704 2.845 6.008 1.00 56.50 94 ALA A O 1
ATOM 711 N N . ALA A 1 95 ? -23.695 0.952 5.339 1.00 51.84 95 ALA A N 1
ATOM 712 C CA . ALA A 1 95 ? -24.925 0.196 5.089 1.00 51.84 95 ALA A CA 1
ATOM 713 C C . ALA A 1 95 ? -25.486 -0.514 6.337 1.00 51.84 95 ALA A C 1
ATOM 715 O O . ALA A 1 95 ? -26.682 -0.773 6.390 1.00 51.84 95 ALA A O 1
ATOM 716 N N . ASP A 1 96 ? -24.651 -0.788 7.344 1.00 50.28 96 ASP A N 1
ATOM 717 C CA . ASP A 1 96 ? -25.052 -1.471 8.588 1.00 50.28 96 ASP A CA 1
ATOM 718 C C . ASP A 1 96 ? -25.521 -0.501 9.701 1.00 50.28 96 ASP A C 1
ATOM 720 O O . ASP A 1 96 ? -25.701 -0.909 10.849 1.00 50.28 96 ASP A O 1
ATOM 724 N N . SER A 1 97 ? -25.700 0.790 9.385 1.00 53.25 97 SER A N 1
ATOM 725 C CA . SER A 1 97 ? -26.079 1.845 10.347 1.00 53.25 97 SER A CA 1
ATOM 726 C C . SER A 1 97 ? -27.509 2.398 10.179 1.00 53.25 97 SER A C 1
ATOM 728 O O . SER A 1 97 ? -27.832 3.373 10.859 1.00 53.25 97 SER A O 1
ATOM 730 N N . ASP A 1 98 ? -28.345 1.802 9.316 1.00 38.56 98 ASP A N 1
ATOM 731 C CA . ASP A 1 98 ? -29.753 2.193 9.063 1.00 38.56 98 ASP A CA 1
ATOM 732 C C . ASP A 1 98 ? -30.769 1.160 9.594 1.00 38.56 98 ASP A C 1
ATOM 734 O O . ASP A 1 98 ? -30.585 -0.057 9.347 1.00 38.56 98 ASP A O 1
#

Foldseek 3Di:
DDPPPPPCVLVVLQVLLVVQLVQLVCCVPVVRDDDDDLVSLVSSLVSLVVCLVVLVVVLVPDDPPDPSNVVSVVSNVSSVSSNVSSVVVSVVVVVVPD

Secondary structure (DSSP, 8-state):
--------HHHHHHHHHHHHHHHHHHHHHH-------HHHHHHHHHHHHHHHHHHHHHHHHSPTT-HHHHHHHHHHHHHHHHHHHHHHHHHHHHHTT-

Mean predicted aligned error: 6.03 Å